Protein AF-A0A920BZN5-F1 (afdb_monomer_lite)

Radius of gyration: 26.49 Å; chains: 1; bounding box: 46×43×83 Å

Structure (mmCIF, N/CA/C/O backbone):
data_AF-A0A920BZN5-F1
#
_entry.id   AF-A0A920BZN5-F1
#
loop_
_atom_site.group_PDB
_atom_site.id
_atom_site.type_symbol
_atom_site.label_atom_id
_atom_site.label_alt_id
_atom_site.label_comp_id
_atom_site.label_asym_id
_atom_site.label_entity_id
_atom_site.label_seq_id
_atom_site.pdbx_PDB_ins_code
_atom_site.Cartn_x
_atom_site.Cartn_y
_atom_site.Cartn_z
_atom_site.occupancy
_atom_site.B_iso_or_equiv
_atom_site.auth_seq_id
_atom_site.auth_comp_id
_atom_site.auth_asym_id
_atom_site.auth_atom_id
_atom_site.pdbx_PDB_model_num
ATOM 1 N N . MET A 1 1 ? 25.013 3.301 -40.921 1.00 52.19 1 MET A N 1
ATOM 2 C CA . MET A 1 1 ? 23.900 4.099 -40.347 1.00 52.19 1 MET A CA 1
ATOM 3 C C . MET A 1 1 ? 23.518 3.647 -38.929 1.00 52.19 1 MET A C 1
ATOM 5 O O . MET A 1 1 ? 22.672 4.278 -38.314 1.00 52.19 1 MET A O 1
ATOM 9 N N . GLU A 1 2 ? 24.196 2.624 -38.396 1.00 54.22 2 GLU A N 1
ATOM 10 C CA . GLU A 1 2 ? 23.927 1.975 -37.104 1.00 54.22 2 GLU A CA 1
ATOM 11 C C . GLU A 1 2 ? 24.391 2.818 -35.901 1.00 54.22 2 GLU A C 1
ATOM 13 O O . GLU A 1 2 ? 23.625 3.043 -34.972 1.00 54.22 2 GLU A O 1
ATOM 18 N N . ALA A 1 3 ? 25.595 3.406 -35.967 1.00 62.12 3 ALA A N 1
ATOM 19 C CA . ALA A 1 3 ? 26.182 4.173 -34.857 1.00 62.12 3 ALA A CA 1
ATOM 20 C C . ALA A 1 3 ? 25.337 5.385 -34.414 1.00 62.12 3 ALA A C 1
ATOM 22 O O . ALA A 1 3 ? 25.339 5.760 -33.247 1.00 62.12 3 ALA A O 1
ATOM 23 N N . LYS A 1 4 ? 24.565 5.976 -35.337 1.00 66.81 4 LYS A N 1
ATOM 24 C CA . LYS A 1 4 ? 23.682 7.122 -35.058 1.00 66.81 4 LYS A CA 1
ATOM 25 C C . LYS A 1 4 ? 22.503 6.716 -34.168 1.00 66.81 4 LYS A C 1
ATOM 27 O O . LYS A 1 4 ? 22.098 7.470 -33.291 1.00 66.81 4 LYS A O 1
ATOM 32 N N . ARG A 1 5 ? 21.972 5.510 -34.402 1.00 71.94 5 ARG A N 1
ATOM 33 C CA . ARG A 1 5 ? 20.877 4.919 -33.625 1.00 71.94 5 ARG A CA 1
ATOM 34 C C . ARG A 1 5 ? 21.374 4.472 -32.257 1.00 71.94 5 ARG A C 1
ATOM 36 O O . ARG A 1 5 ? 20.715 4.746 -31.263 1.00 71.94 5 ARG A O 1
ATOM 43 N N . THR A 1 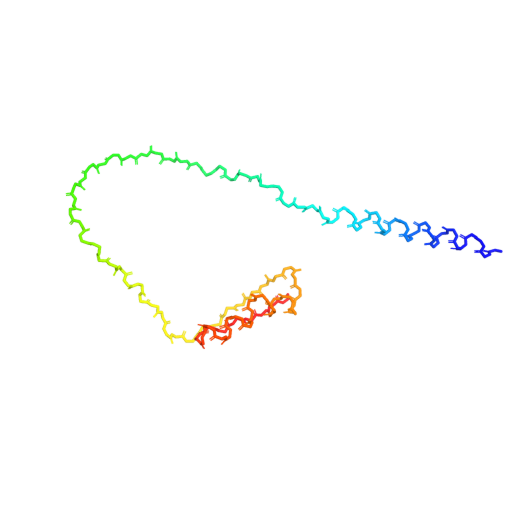6 ? 22.567 3.884 -32.197 1.00 77.06 6 THR A N 1
ATOM 44 C CA . THR A 1 6 ? 23.193 3.484 -30.932 1.00 77.06 6 THR A CA 1
ATOM 45 C C . THR A 1 6 ? 23.523 4.695 -30.052 1.00 77.06 6 THR A C 1
ATOM 47 O O . THR A 1 6 ? 23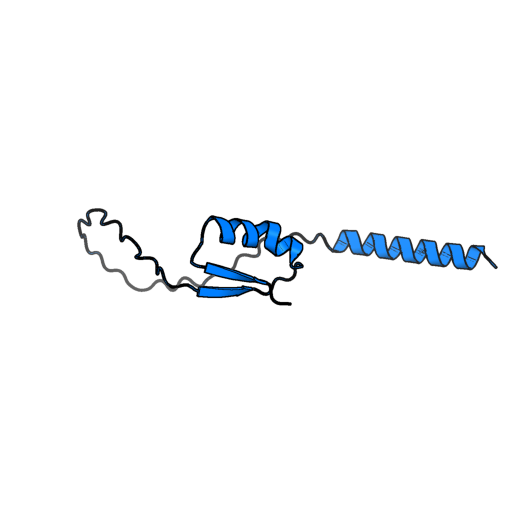.214 4.667 -28.867 1.00 77.06 6 THR A O 1
ATOM 50 N N . CYS A 1 7 ? 24.041 5.797 -30.613 1.00 78.00 7 CYS A N 1
ATOM 51 C CA . CYS A 1 7 ? 24.268 7.030 -29.846 1.00 78.00 7 CYS A CA 1
ATOM 52 C C . CYS A 1 7 ? 22.969 7.661 -29.327 1.00 78.00 7 CYS A C 1
ATOM 54 O O . CYS A 1 7 ? 22.947 8.150 -28.201 1.00 78.00 7 CYS A O 1
ATOM 56 N N . LEU A 1 8 ? 21.883 7.629 -30.110 1.00 79.88 8 LEU A N 1
ATOM 57 C CA . LEU A 1 8 ? 20.581 8.128 -29.656 1.00 79.88 8 LEU A CA 1
ATOM 58 C C . LEU A 1 8 ? 20.000 7.278 -28.520 1.00 79.88 8 LEU A C 1
ATOM 60 O O . LEU A 1 8 ? 19.483 7.835 -27.556 1.00 79.88 8 LEU A O 1
ATOM 64 N N . LEU A 1 9 ? 20.124 5.951 -28.598 1.00 81.56 9 LEU A N 1
ATOM 65 C CA . LEU A 1 9 ? 19.649 5.045 -27.548 1.00 81.56 9 LEU A CA 1
ATOM 66 C C . LEU A 1 9 ? 20.464 5.179 -26.257 1.00 81.56 9 LEU A C 1
ATOM 68 O O . LEU A 1 9 ? 19.885 5.209 -25.176 1.00 81.56 9 LEU A O 1
ATOM 72 N N . ILE A 1 10 ? 21.787 5.332 -26.362 1.00 85.94 10 ILE A N 1
ATOM 73 C CA . ILE A 1 10 ? 22.656 5.580 -25.203 1.00 85.94 10 ILE A CA 1
ATOM 74 C C . ILE A 1 10 ? 22.334 6.940 -24.571 1.00 85.94 10 ILE A C 1
ATOM 76 O O . ILE A 1 10 ? 22.209 7.032 -23.353 1.00 85.94 10 ILE A O 1
ATOM 80 N N . GLY A 1 11 ? 22.134 7.985 -25.381 1.00 85.62 11 GLY A N 1
ATOM 81 C CA . GLY A 1 11 ? 21.738 9.307 -24.889 1.00 85.62 11 GLY A CA 1
ATOM 82 C C . GLY A 1 11 ? 20.384 9.295 -24.173 1.00 85.62 11 GLY A C 1
ATOM 83 O O . GLY A 1 11 ? 20.255 9.870 -23.095 1.00 85.62 11 GLY A O 1
ATOM 84 N N . ALA A 1 12 ? 19.394 8.587 -24.723 1.00 84.06 12 ALA A N 1
ATOM 85 C CA . ALA A 1 12 ? 18.087 8.424 -24.091 1.00 84.06 12 ALA A CA 1
ATOM 86 C C . ALA A 1 12 ? 18.182 7.658 -22.760 1.00 84.06 12 ALA A C 1
ATOM 88 O O . ALA A 1 12 ? 17.574 8.061 -21.772 1.00 84.06 12 ALA A O 1
ATOM 89 N N . PHE A 1 13 ? 18.988 6.595 -22.705 1.00 86.62 13 PHE A N 1
ATOM 90 C CA . PHE A 1 13 ? 19.190 5.807 -21.488 1.00 86.62 13 PHE A CA 1
ATOM 91 C C . PHE A 1 13 ? 19.864 6.618 -20.366 1.00 86.62 13 PHE A C 1
ATOM 93 O O . PHE A 1 13 ? 19.454 6.545 -19.209 1.00 86.62 13 PHE A O 1
ATOM 100 N N . LEU A 1 14 ? 20.844 7.461 -20.708 1.00 84.94 14 LEU A N 1
ATOM 101 C CA . LEU A 1 14 ? 21.500 8.369 -19.758 1.00 84.94 14 LEU A CA 1
ATOM 102 C C . LEU A 1 14 ? 20.552 9.450 -19.210 1.00 84.94 14 LEU A C 1
ATOM 104 O O . LEU A 1 14 ? 20.650 9.828 -18.040 1.00 84.94 14 LEU A O 1
ATOM 108 N N . LEU A 1 15 ? 19.606 9.917 -20.028 1.00 84.88 15 LEU A N 1
ATOM 109 C CA . LEU A 1 15 ? 18.583 10.872 -19.604 1.00 84.88 15 LEU A CA 1
ATOM 110 C C . LEU A 1 15 ? 17.616 10.238 -18.590 1.00 84.88 15 LEU A C 1
ATOM 112 O O . LEU A 1 15 ? 17.328 10.846 -17.561 1.00 84.88 15 LEU A O 1
ATOM 116 N N . PHE A 1 16 ? 17.190 8.991 -18.818 1.00 83.25 16 PHE A N 1
ATOM 117 C CA . PHE A 1 16 ? 16.354 8.250 -17.864 1.00 83.25 16 PHE A CA 1
A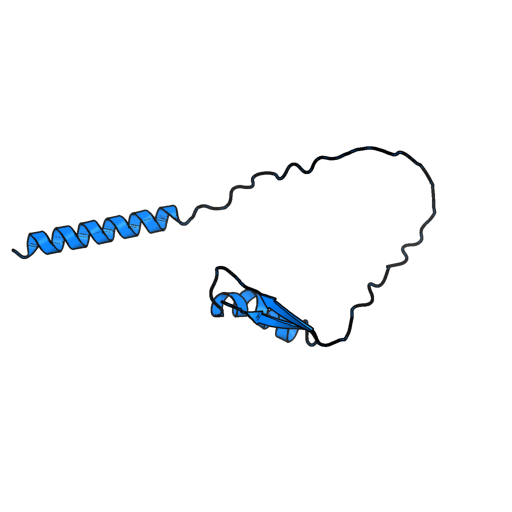TOM 118 C C . PHE A 1 16 ? 17.051 8.015 -16.517 1.00 83.25 16 PHE A C 1
ATOM 120 O O . PHE A 1 16 ? 16.434 8.212 -15.472 1.00 83.25 16 PHE A O 1
ATOM 127 N N . LEU A 1 17 ? 18.343 7.671 -16.521 1.00 82.62 17 LEU A N 1
ATOM 128 C CA . LEU A 1 17 ? 19.129 7.511 -15.289 1.00 82.62 17 LEU A CA 1
ATOM 129 C C . LEU A 1 17 ? 19.238 8.813 -14.480 1.00 82.62 17 LEU A C 1
ATOM 131 O O . LEU A 1 17 ? 19.263 8.774 -13.253 1.00 82.62 17 LEU A O 1
ATOM 135 N N . SER A 1 18 ? 19.253 9.966 -15.152 1.00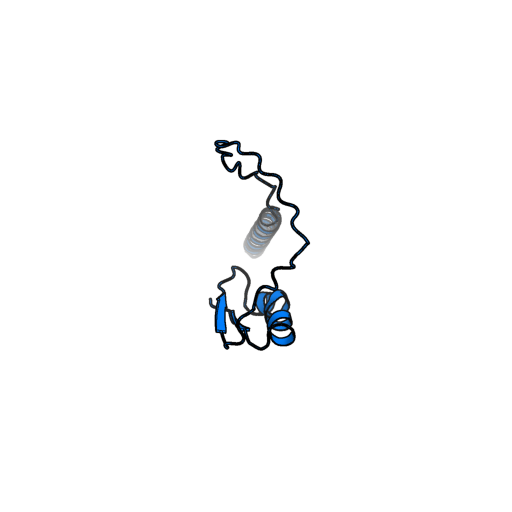 76.12 18 SER A N 1
ATOM 136 C CA . SER A 1 18 ? 19.293 11.276 -14.490 1.00 76.12 18 SER A CA 1
ATOM 137 C C . SER A 1 18 ? 17.963 11.629 -13.808 1.00 76.12 18 SER A C 1
ATOM 139 O O . SER A 1 18 ? 17.963 12.254 -12.750 1.00 76.12 18 SER A O 1
ATOM 141 N N . LEU A 1 19 ? 16.830 11.191 -14.369 1.00 73.19 19 LEU A N 1
ATOM 142 C CA . LEU A 1 19 ? 15.503 11.374 -13.766 1.00 73.19 19 LEU A CA 1
ATOM 143 C C . LEU A 1 19 ? 15.310 10.508 -12.510 1.00 73.19 19 LEU A C 1
ATOM 145 O O . LEU A 1 19 ? 14.682 10.954 -11.555 1.00 73.19 19 LEU A O 1
ATOM 149 N N . LEU A 1 20 ? 15.902 9.309 -12.472 1.00 71.44 20 LEU A N 1
ATOM 150 C CA . LEU A 1 20 ? 15.860 8.418 -11.302 1.00 71.44 20 LEU A CA 1
ATOM 151 C C . LEU A 1 20 ? 16.550 9.020 -10.064 1.00 71.44 20 LEU A C 1
ATOM 153 O O . LEU A 1 20 ? 16.095 8.793 -8.948 1.00 71.44 20 LEU A O 1
ATOM 157 N N . VAL A 1 21 ? 17.604 9.826 -10.243 1.00 66.81 21 VAL A N 1
ATOM 158 C CA . VAL A 1 21 ? 18.299 10.512 -9.134 1.00 66.81 21 VAL A CA 1
ATOM 159 C C . VAL A 1 21 ? 17.485 11.696 -8.591 1.00 66.81 21 VAL A C 1
ATOM 161 O O . VAL A 1 21 ? 17.568 11.999 -7.405 1.00 66.81 21 VAL A O 1
ATOM 164 N N . ALA A 1 22 ? 16.651 12.333 -9.419 1.00 61.28 22 ALA A N 1
ATOM 165 C CA . ALA A 1 22 ? 15.809 13.462 -9.010 1.00 61.28 22 ALA A CA 1
ATOM 166 C C . ALA A 1 22 ? 14.525 13.049 -8.256 1.00 61.28 22 ALA A C 1
ATOM 168 O O . ALA A 1 22 ? 13.908 13.885 -7.598 1.00 61.28 22 ALA A O 1
ATOM 169 N N . CYS A 1 23 ? 14.127 11.773 -8.314 1.00 64.69 23 CYS A N 1
ATOM 170 C CA . CYS A 1 23 ? 12.942 11.265 -7.612 1.00 64.69 23 CYS A CA 1
ATOM 171 C C . CYS A 1 23 ? 13.180 10.884 -6.139 1.00 64.69 23 CYS A C 1
ATOM 173 O O . CYS A 1 23 ? 12.203 10.657 -5.434 1.00 64.69 23 CYS A O 1
ATOM 175 N N . ASN A 1 24 ? 14.422 10.882 -5.641 1.00 55.91 24 ASN A N 1
ATOM 176 C CA . ASN A 1 24 ? 14.707 10.797 -4.199 1.00 55.91 24 ASN A CA 1
ATOM 177 C C . ASN A 1 24 ? 14.789 12.201 -3.584 1.00 55.91 24 ASN A C 1
ATOM 179 O O . ASN A 1 24 ? 15.807 12.604 -3.025 1.00 55.91 24 ASN A O 1
ATOM 183 N N . SER A 1 25 ? 13.705 12.964 -3.722 1.00 58.09 25 SER A N 1
ATOM 184 C CA . SER A 1 25 ? 13.482 14.112 -2.847 1.00 58.09 25 SER A CA 1
ATOM 185 C C . SER A 1 25 ? 12.842 13.582 -1.571 1.00 58.09 25 SER A C 1
ATOM 187 O O . SER A 1 25 ? 11.623 13.436 -1.495 1.00 58.09 25 SER A O 1
ATOM 189 N N . ASP A 1 26 ? 13.686 13.251 -0.595 1.00 50.66 26 ASP A N 1
ATOM 190 C CA . ASP A 1 26 ? 13.281 13.207 0.804 1.00 50.66 26 ASP A CA 1
ATOM 191 C C . ASP A 1 26 ? 12.524 14.502 1.126 1.00 50.66 26 ASP A C 1
ATOM 193 O O . ASP A 1 26 ? 12.987 15.613 0.848 1.00 50.66 26 ASP A O 1
ATOM 197 N N . VAL A 1 27 ? 11.323 14.342 1.675 1.00 51.97 27 VAL A N 1
ATOM 198 C CA . VAL A 1 27 ? 10.543 15.426 2.263 1.00 51.97 27 VAL A CA 1
ATOM 199 C C . VAL A 1 27 ? 11.342 15.951 3.451 1.00 51.97 27 VAL A C 1
ATOM 201 O O . VAL A 1 27 ? 11.321 15.382 4.537 1.00 51.97 27 VAL A O 1
ATOM 204 N N . THR A 1 28 ? 12.082 17.033 3.232 1.00 43.78 28 THR A N 1
ATOM 205 C CA . THR A 1 28 ? 12.650 17.831 4.314 1.00 43.78 28 THR A CA 1
ATOM 206 C C . THR A 1 28 ? 11.501 18.515 5.046 1.00 43.78 28 THR A C 1
ATOM 208 O O . THR A 1 28 ? 10.755 19.299 4.451 1.00 43.78 28 THR A O 1
ATOM 211 N N . ASP A 1 29 ? 11.373 18.205 6.336 1.00 50.12 29 ASP A N 1
ATOM 212 C CA . ASP A 1 29 ? 10.485 18.842 7.304 1.00 50.12 29 ASP A CA 1
ATOM 213 C C . ASP A 1 29 ? 10.339 20.351 7.060 1.00 50.12 29 ASP A C 1
ATOM 215 O O . ASP A 1 29 ? 11.242 21.141 7.336 1.00 50.12 29 ASP A O 1
ATOM 219 N N . THR A 1 30 ? 9.171 20.772 6.574 1.00 39.09 30 THR A N 1
ATOM 220 C CA . THR A 1 30 ? 8.745 22.174 6.629 1.00 39.09 30 THR A CA 1
ATOM 221 C C . THR A 1 30 ? 7.569 22.275 7.587 1.00 39.09 30 THR A C 1
ATOM 223 O O . THR A 1 30 ? 6.401 22.180 7.221 1.00 39.09 30 THR A O 1
ATOM 226 N N . GLN A 1 31 ? 7.947 22.391 8.858 1.00 40.12 31 GLN A N 1
ATOM 227 C CA . GLN A 1 31 ? 7.297 23.118 9.945 1.00 40.12 31 GLN A CA 1
ATOM 228 C C . GLN A 1 31 ? 5.947 23.771 9.582 1.00 40.12 31 GLN A C 1
ATOM 230 O O . GLN A 1 31 ? 5.884 24.904 9.109 1.00 40.12 31 GLN A O 1
ATOM 235 N N . SER A 1 32 ? 4.848 23.076 9.887 1.00 36.16 32 SER A N 1
ATOM 236 C CA . SER A 1 32 ? 3.535 23.711 10.015 1.00 36.16 32 SER A CA 1
ATOM 237 C C . SER A 1 32 ? 3.512 24.518 11.312 1.00 36.16 32 SER A C 1
ATOM 239 O O . SER A 1 32 ? 3.334 23.972 12.400 1.00 36.16 32 SER A O 1
ATOM 241 N N . GLN A 1 33 ? 3.729 25.829 11.209 1.00 37.28 33 GLN A N 1
ATOM 242 C CA . GLN A 1 33 ? 3.357 26.769 12.263 1.00 37.28 33 GLN A CA 1
ATOM 243 C C . GLN A 1 33 ? 1.826 26.797 12.354 1.00 37.28 33 GLN A C 1
ATOM 245 O O . GLN A 1 33 ? 1.155 27.477 11.584 1.00 37.28 33 GLN A O 1
ATOM 250 N N . SER A 1 34 ? 1.274 26.026 13.290 1.00 36.75 34 SER A N 1
ATOM 251 C CA . SER A 1 34 ? -0.089 26.232 13.773 1.00 36.75 34 SER A CA 1
ATOM 252 C C . SER A 1 34 ? -0.086 27.445 14.698 1.00 36.75 34 SER A C 1
ATOM 254 O O . SER A 1 34 ? 0.644 27.476 15.689 1.00 36.75 34 SER A O 1
ATOM 256 N N . GLU A 1 35 ? -0.901 28.441 14.370 1.00 34.25 35 GLU A N 1
ATOM 257 C CA . GLU A 1 35 ? -1.147 29.623 15.188 1.00 34.25 35 GLU A CA 1
ATOM 258 C C . GLU A 1 35 ? -1.675 29.213 16.572 1.00 34.25 35 GLU A C 1
ATOM 260 O O . GLU A 1 35 ? -2.774 28.677 16.718 1.00 34.25 35 GLU A O 1
ATOM 265 N N . GLN A 1 36 ? -0.875 29.460 17.609 1.00 31.25 36 GLN A N 1
ATOM 266 C CA . GLN A 1 36 ? -1.288 29.329 19.000 1.00 31.25 36 GLN A CA 1
ATOM 267 C C . GLN A 1 36 ? -2.037 30.602 19.408 1.00 31.25 36 GLN A C 1
ATOM 269 O O . GLN A 1 36 ? -1.433 31.604 19.793 1.00 31.25 36 GLN A O 1
ATOM 274 N N . ASN A 1 37 ? -3.367 30.566 19.329 1.00 32.28 37 ASN A N 1
ATOM 275 C CA . ASN A 1 37 ? -4.225 31.577 19.940 1.00 32.28 37 ASN A CA 1
ATOM 276 C C . ASN A 1 37 ? -4.324 31.293 21.450 1.00 32.28 37 ASN A C 1
ATOM 278 O O . ASN A 1 37 ? -5.169 30.522 21.901 1.00 32.28 37 ASN A O 1
ATOM 282 N N . ASN A 1 38 ? -3.407 31.872 22.228 1.00 40.94 38 ASN A N 1
ATOM 283 C CA . ASN A 1 38 ? -3.492 31.885 23.686 1.00 40.94 38 ASN A CA 1
ATOM 284 C C . ASN A 1 38 ? -4.580 32.872 24.118 1.00 40.94 38 ASN A C 1
ATOM 286 O O . ASN A 1 38 ? -4.362 34.084 24.107 1.00 40.94 38 ASN A O 1
ATOM 290 N N . ASN A 1 39 ? -5.716 32.356 24.579 1.00 39.81 39 ASN A N 1
ATOM 291 C CA . ASN A 1 39 ? -6.607 33.113 25.444 1.00 39.81 39 ASN A CA 1
ATOM 292 C C . ASN A 1 39 ? -7.251 32.191 26.487 1.00 39.81 39 ASN A C 1
ATOM 294 O O . ASN A 1 39 ? -7.861 31.188 26.126 1.00 39.81 39 ASN A O 1
ATOM 298 N N . GLY A 1 40 ? -7.154 32.573 27.763 1.00 32.34 40 GLY A N 1
ATOM 299 C CA . GLY A 1 40 ? -8.037 32.068 28.817 1.00 32.34 40 GLY A CA 1
ATOM 300 C C . GLY A 1 40 ? -7.384 31.218 29.904 1.00 32.34 40 GLY A C 1
ATOM 301 O O . GLY A 1 40 ? -7.519 30.003 29.931 1.00 32.34 40 GLY A O 1
ATOM 302 N N . GLN A 1 41 ? -6.751 31.897 30.854 1.00 43.44 41 GLN A N 1
ATOM 303 C CA . GLN A 1 41 ? -6.491 31.431 32.215 1.00 43.44 41 GLN A CA 1
ATOM 304 C C . GLN A 1 41 ? -7.789 30.999 32.925 1.00 43.44 41 GLN A C 1
ATOM 306 O O . GLN A 1 41 ? -8.746 31.768 32.963 1.00 43.44 41 GLN A O 1
ATOM 311 N N . SER A 1 42 ? -7.793 29.828 33.565 1.00 35.62 42 SER A N 1
ATOM 312 C CA . SER A 1 42 ? -8.493 29.626 34.842 1.00 35.62 42 SER A CA 1
ATOM 313 C C . SER A 1 42 ? -7.912 28.410 35.549 1.00 35.62 42 SER A C 1
ATOM 315 O O . SER A 1 42 ? -8.079 27.274 35.114 1.00 35.62 42 SER A O 1
ATOM 317 N N . GLU A 1 43 ? -7.237 28.674 36.661 1.00 42.69 43 GLU A N 1
ATOM 318 C CA . GLU A 1 43 ? -6.941 27.683 37.686 1.00 42.69 43 GLU A CA 1
ATOM 319 C C . GLU A 1 43 ? -8.248 27.006 38.115 1.00 42.69 43 GLU A C 1
ATOM 321 O O . GLU A 1 43 ? -9.237 27.685 38.390 1.00 42.69 43 GLU A O 1
ATOM 326 N N . ASN A 1 44 ? -8.254 25.676 38.179 1.00 33.69 44 ASN A N 1
ATOM 327 C CA . ASN A 1 44 ? -9.040 24.949 39.165 1.00 33.69 44 ASN A CA 1
ATOM 328 C C . ASN A 1 44 ? -8.362 23.612 39.446 1.00 33.69 44 ASN A C 1
ATOM 330 O O . ASN A 1 44 ? -8.243 22.739 38.590 1.00 33.69 44 ASN A O 1
ATOM 334 N N . ASN A 1 45 ? -7.890 23.519 40.681 1.00 48.62 45 ASN A N 1
ATOM 335 C CA . ASN A 1 45 ? -7.335 22.343 41.313 1.00 48.62 45 ASN A CA 1
ATOM 336 C C . ASN A 1 45 ? -8.465 21.309 41.445 1.00 48.62 45 ASN A C 1
ATOM 338 O O . ASN A 1 45 ? -9.410 21.529 42.203 1.00 48.62 45 ASN A O 1
ATOM 342 N N . VAL A 1 46 ? -8.401 20.221 40.682 1.00 39.47 46 VAL A N 1
ATOM 343 C CA . VAL A 1 46 ? -9.273 19.058 40.865 1.00 39.47 46 VAL A CA 1
ATOM 344 C C . VAL A 1 46 ? -8.372 17.838 40.903 1.00 39.47 46 VAL A C 1
ATOM 346 O O . VAL A 1 46 ? -7.871 17.398 39.868 1.00 39.47 46 VAL A O 1
ATOM 349 N N . ASP A 1 47 ? -8.172 17.323 42.119 1.00 49.84 47 ASP A N 1
ATOM 350 C CA . ASP A 1 47 ? -7.757 15.945 42.377 1.00 49.84 47 ASP A CA 1
ATOM 351 C C . ASP A 1 47 ? -8.533 15.030 41.428 1.00 49.84 47 ASP A C 1
ATOM 353 O O . ASP A 1 47 ? -9.740 14.825 41.577 1.00 49.84 47 ASP A O 1
ATOM 357 N N . THR A 1 48 ? -7.855 14.541 40.397 1.00 41.22 48 THR A N 1
ATOM 358 C CA . THR A 1 48 ? -8.441 13.615 39.438 1.00 41.22 48 THR A CA 1
ATOM 359 C C . THR A 1 48 ? -7.613 12.355 39.533 1.00 41.22 48 THR A C 1
ATOM 361 O O . THR A 1 48 ? -6.556 12.245 38.920 1.00 41.22 48 THR A O 1
ATOM 364 N N . GLU A 1 49 ? -8.092 11.422 40.359 1.00 49.22 49 GLU A N 1
ATOM 365 C CA . GLU A 1 49 ? -7.793 10.004 40.189 1.00 49.22 49 GLU A CA 1
ATOM 366 C C . GLU A 1 49 ? -7.801 9.697 38.689 1.00 49.22 49 GLU A C 1
ATOM 368 O O . GLU A 1 49 ? -8.777 10.040 38.012 1.00 49.22 49 GLU A O 1
ATOM 373 N N . ASP A 1 50 ? -6.726 9.082 38.189 1.00 47.28 50 ASP A N 1
ATOM 374 C CA . ASP A 1 50 ? -6.601 8.536 36.837 1.00 47.28 50 ASP A CA 1
ATOM 375 C C . ASP A 1 50 ? -7.751 7.551 36.570 1.00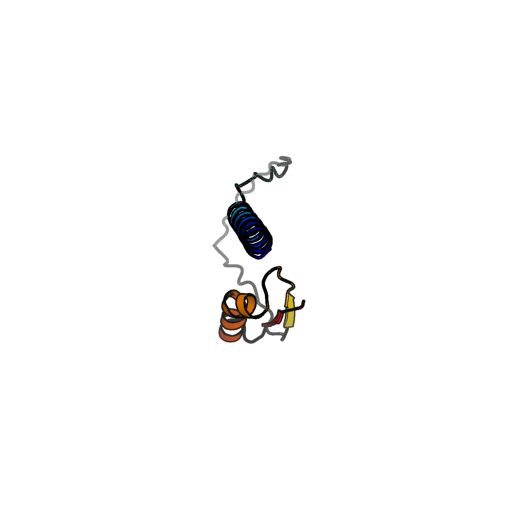 47.28 50 ASP A C 1
ATOM 377 O O . ASP A 1 50 ? -7.624 6.328 36.644 1.00 47.28 50 ASP A O 1
ATOM 381 N N . LYS A 1 51 ? -8.933 8.078 36.262 1.00 55.41 51 LYS A N 1
ATOM 382 C CA . LYS A 1 51 ? -9.976 7.331 35.589 1.00 55.41 51 LYS A CA 1
ATOM 383 C C . LYS A 1 51 ? -9.496 7.219 34.162 1.00 55.41 51 LYS A C 1
ATOM 385 O O . LYS A 1 51 ? -9.771 8.100 33.350 1.00 55.41 51 LYS A O 1
ATOM 390 N N . GLU A 1 52 ? -8.770 6.140 33.873 1.00 61.12 52 GLU A N 1
ATOM 391 C CA . GLU A 1 52 ? -8.587 5.655 32.511 1.00 61.12 52 GLU A CA 1
ATOM 392 C C . GLU A 1 52 ? -9.955 5.695 31.828 1.00 61.12 52 GLU A C 1
ATOM 394 O O . GLU A 1 52 ? -10.836 4.866 32.082 1.00 61.12 52 GLU A O 1
ATOM 399 N N . VAL A 1 53 ? -10.165 6.704 30.986 1.00 61.22 53 VAL A N 1
ATOM 400 C CA . VAL A 1 53 ? -11.325 6.775 30.113 1.00 61.22 53 VAL A CA 1
ATOM 401 C C . VAL A 1 53 ? -11.122 5.645 29.118 1.00 61.22 53 VAL A C 1
ATOM 403 O O . VAL A 1 53 ? -10.472 5.819 28.087 1.00 61.22 53 VAL A O 1
ATOM 406 N N . LYS A 1 54 ? -11.616 4.450 29.459 1.00 63.03 54 LYS A N 1
ATOM 407 C CA . LYS A 1 54 ? -11.667 3.319 28.538 1.00 63.03 54 LYS A CA 1
ATOM 408 C C . LYS A 1 54 ? -12.491 3.777 27.348 1.00 63.03 54 LYS A C 1
ATOM 410 O O . LYS A 1 54 ? -13.716 3.848 27.426 1.00 63.03 54 LYS A O 1
ATOM 415 N N . LYS A 1 55 ? -11.810 4.146 26.263 1.00 72.50 55 LYS A N 1
ATOM 416 C CA . LYS A 1 55 ? -12.457 4.414 24.984 1.00 72.50 55 LYS A CA 1
ATOM 417 C C . LYS A 1 55 ? -13.191 3.133 24.610 1.00 72.50 55 LYS A C 1
ATOM 419 O O . LYS A 1 55 ? -12.570 2.098 24.387 1.00 72.50 55 LYS A O 1
ATOM 424 N N . GLN A 1 56 ? -14.515 3.189 24.641 1.00 72.88 56 GLN A N 1
ATOM 425 C CA . GLN A 1 56 ? -15.344 2.094 24.176 1.00 72.88 56 GLN A CA 1
ATOM 426 C C . GLN A 1 56 ? -15.221 2.066 22.655 1.00 72.88 56 GLN A C 1
ATOM 428 O O . GLN A 1 56 ? -15.715 2.959 21.970 1.00 72.88 56 GLN A O 1
ATOM 433 N N . PHE A 1 57 ? -14.491 1.082 22.140 1.00 72.75 57 PHE A N 1
ATOM 434 C CA . PHE A 1 57 ? -14.382 0.869 20.705 1.00 72.75 57 PHE A CA 1
ATOM 435 C C . PHE A 1 57 ? -15.662 0.208 20.189 1.00 72.75 57 PHE A C 1
ATOM 437 O O . PHE A 1 57 ? -16.248 -0.637 20.870 1.00 72.75 57 PHE A O 1
ATOM 444 N N . SER A 1 58 ? -16.109 0.629 19.004 1.00 74.50 58 SER A N 1
ATOM 445 C CA . SER A 1 58 ? -17.231 -0.014 18.321 1.00 74.50 58 SER A CA 1
ATOM 446 C C . SER A 1 58 ? -16.833 -1.428 17.899 1.00 74.50 58 SER A C 1
ATOM 448 O O . SER A 1 58 ? -15.698 -1.652 17.482 1.00 74.50 58 SER A O 1
ATOM 450 N N . THR A 1 59 ? -17.768 -2.366 18.008 1.00 81.75 59 THR A N 1
ATOM 451 C CA . THR A 1 59 ? -17.623 -3.747 17.520 1.00 81.75 59 THR A CA 1
ATOM 452 C C . THR A 1 59 ? -18.377 -3.970 16.210 1.00 81.75 59 THR A C 1
ATOM 454 O O . THR A 1 59 ? -18.582 -5.109 15.809 1.00 81.75 59 THR A O 1
ATOM 457 N N . GLU A 1 60 ? -18.883 -2.901 15.595 1.00 90.25 60 GLU A N 1
ATOM 458 C CA . GLU A 1 60 ? -19.595 -2.977 14.324 1.00 90.25 60 GLU A CA 1
ATOM 459 C C . GLU A 1 60 ? -18.613 -3.131 13.167 1.00 90.25 60 GLU A C 1
ATOM 461 O O . GLU A 1 60 ? -17.607 -2.420 13.091 1.00 90.25 60 GLU A O 1
ATOM 466 N N . ASP A 1 61 ? -18.947 -4.031 12.245 1.00 92.25 61 ASP A N 1
ATOM 467 C CA . ASP A 1 61 ? -18.138 -4.254 11.058 1.00 92.25 61 ASP A CA 1
ATOM 468 C C . ASP A 1 61 ? -18.159 -3.003 10.170 1.00 92.25 61 ASP A C 1
ATOM 470 O O . ASP A 1 61 ? -19.217 -2.498 9.785 1.00 92.25 61 ASP A O 1
ATOM 474 N N . THR A 1 62 ? -16.975 -2.481 9.857 1.00 93.00 62 THR A N 1
ATOM 475 C CA . THR A 1 62 ? -16.802 -1.246 9.085 1.00 93.00 62 THR A CA 1
ATOM 476 C C . THR A 1 62 ? -15.823 -1.462 7.939 1.00 93.00 62 THR A C 1
ATOM 478 O O . THR A 1 62 ? -14.769 -2.067 8.120 1.00 93.00 62 THR A O 1
ATOM 481 N N . THR A 1 63 ? -16.132 -0.906 6.765 1.00 94.81 63 THR A N 1
ATOM 482 C CA . THR A 1 63 ? -15.220 -0.901 5.612 1.00 94.81 63 THR A CA 1
ATOM 483 C C . THR A 1 63 ? -14.624 0.485 5.400 1.00 94.81 63 THR A C 1
ATOM 485 O O . THR A 1 63 ? -15.351 1.473 5.280 1.00 94.81 63 THR A O 1
ATOM 488 N N . ILE A 1 64 ? -13.298 0.561 5.310 1.00 93.56 64 ILE A N 1
ATOM 489 C CA . ILE A 1 64 ? -12.547 1.786 5.033 1.00 93.56 64 ILE A CA 1
ATOM 490 C C . ILE A 1 64 ? -11.896 1.650 3.662 1.00 93.56 64 ILE A C 1
ATOM 492 O O . ILE A 1 64 ? -11.101 0.743 3.436 1.00 93.56 64 ILE A O 1
ATOM 496 N N . LYS A 1 65 ? -12.210 2.576 2.756 1.00 94.88 65 LYS A N 1
ATOM 497 C CA . LYS A 1 65 ? -11.591 2.645 1.430 1.00 94.88 65 LYS A CA 1
ATOM 498 C C . LYS A 1 65 ? -10.427 3.616 1.456 1.00 94.88 65 LYS A C 1
ATOM 500 O O . LYS A 1 65 ? -10.595 4.756 1.891 1.00 94.88 65 LYS A O 1
ATOM 505 N N . VAL A 1 66 ? -9.268 3.175 0.990 1.00 93.56 66 VAL A N 1
ATOM 506 C CA . VAL A 1 66 ? -8.034 3.957 1.043 1.00 93.56 66 VAL A CA 1
ATOM 507 C C . VAL A 1 66 ? -7.425 4.027 -0.347 1.00 93.56 66 VAL A C 1
ATOM 509 O O . VAL A 1 66 ? -7.059 3.007 -0.919 1.00 93.56 66 VAL A O 1
ATOM 512 N N . ALA A 1 67 ? -7.300 5.248 -0.863 1.00 94.00 67 ALA A N 1
ATOM 513 C CA . ALA A 1 67 ? -6.519 5.527 -2.058 1.00 94.00 67 ALA A CA 1
ATOM 514 C C . ALA A 1 67 ? -5.099 5.891 -1.641 1.00 94.00 67 ALA A C 1
ATOM 516 O O . ALA A 1 67 ? -4.905 6.804 -0.828 1.00 94.00 67 ALA A O 1
ATOM 517 N N . THR A 1 68 ? -4.104 5.195 -2.185 1.00 91.12 68 THR A N 1
ATOM 518 C CA . THR A 1 68 ? -2.700 5.519 -1.929 1.00 91.12 68 THR A CA 1
ATOM 519 C C . THR A 1 68 ? -1.948 5.738 -3.239 1.00 91.12 68 THR A C 1
ATOM 521 O O . THR A 1 68 ? -2.300 5.150 -4.255 1.00 91.12 68 THR A O 1
ATOM 524 N N . PRO A 1 69 ? -0.898 6.581 -3.257 1.00 92.31 69 PRO A N 1
ATOM 525 C CA . PRO A 1 69 ? -0.071 6.768 -4.453 1.00 92.31 69 PRO A CA 1
ATOM 526 C C . PRO A 1 69 ? 0.814 5.547 -4.759 1.00 92.31 69 PRO A C 1
ATOM 528 O O . PRO A 1 69 ? 1.577 5.558 -5.725 1.00 92.31 69 PRO A O 1
ATOM 531 N N . TRP A 1 70 ? 0.766 4.519 -3.910 1.00 88.12 70 TRP A N 1
ATOM 532 C CA . TRP A 1 70 ? 1.470 3.255 -4.070 1.00 88.12 70 TRP A CA 1
ATOM 533 C C . TRP A 1 70 ? 0.450 2.185 -4.475 1.00 88.12 70 TRP A C 1
ATOM 535 O O . TRP A 1 70 ? -0.699 2.250 -4.067 1.00 88.12 70 TRP A O 1
ATOM 545 N N . GLY A 1 71 ? 0.854 1.205 -5.284 1.00 90.38 71 GLY A N 1
ATOM 546 C CA . GLY A 1 71 ? -0.070 0.158 -5.732 1.00 90.38 71 GLY A CA 1
ATOM 547 C C . GLY A 1 71 ? -0.555 -0.756 -4.601 1.00 90.38 71 GLY A C 1
ATOM 548 O O . GLY A 1 71 ? 0.051 -0.818 -3.527 1.00 90.38 71 GLY A O 1
ATOM 549 N N . GLU A 1 72 ? -1.602 -1.528 -4.894 1.00 92.56 72 GLU A N 1
ATOM 550 C CA . GLU A 1 72 ? -2.257 -2.461 -3.967 1.00 92.56 72 GLU A CA 1
ATOM 551 C C . GLU A 1 72 ? -1.276 -3.403 -3.240 1.00 92.56 72 GLU A C 1
ATOM 553 O O . GLU A 1 72 ? -1.398 -3.615 -2.038 1.00 92.56 72 GLU A O 1
ATOM 558 N N . GLU A 1 73 ? -0.247 -3.914 -3.925 1.00 93.31 73 GLU A N 1
ATOM 559 C CA . GLU A 1 73 ? 0.767 -4.793 -3.317 1.00 93.31 73 GLU A CA 1
ATOM 560 C C . GLU A 1 73 ? 1.516 -4.106 -2.161 1.00 93.31 73 GLU A C 1
ATOM 562 O O . GLU A 1 73 ? 1.677 -4.671 -1.077 1.00 93.31 73 GLU A O 1
ATOM 567 N N . ALA A 1 74 ? 1.933 -2.853 -2.365 1.00 92.38 74 ALA A N 1
ATOM 568 C CA . ALA A 1 74 ? 2.630 -2.075 -1.346 1.00 92.38 74 ALA A CA 1
ATOM 569 C C . ALA A 1 74 ? 1.691 -1.643 -0.210 1.00 92.38 74 ALA A C 1
ATOM 571 O O . ALA A 1 74 ? 2.140 -1.473 0.926 1.00 92.38 74 ALA A O 1
ATOM 572 N N . PHE A 1 75 ? 0.406 -1.455 -0.511 1.00 94.69 75 PHE A N 1
ATOM 573 C CA . PHE A 1 75 ? -0.626 -1.195 0.484 1.00 94.69 75 PHE A CA 1
ATOM 574 C C . PHE A 1 75 ? -0.866 -2.427 1.373 1.00 94.69 75 PHE A C 1
ATOM 576 O O . PHE A 1 75 ? -0.814 -2.313 2.602 1.00 94.69 75 PHE A O 1
ATOM 583 N N . ASN A 1 76 ? -1.045 -3.609 0.780 1.00 92.69 76 ASN A N 1
ATOM 584 C CA . ASN A 1 76 ? -1.320 -4.843 1.516 1.00 92.69 76 ASN A CA 1
ATOM 585 C C . ASN A 1 76 ? -0.155 -5.223 2.434 1.00 92.69 76 ASN A C 1
ATOM 587 O O . ASN A 1 76 ? -0.368 -5.405 3.631 1.00 92.69 76 ASN A O 1
ATOM 591 N N . GLY A 1 77 ? 1.083 -5.178 1.930 1.00 93.31 77 GLY A N 1
ATOM 592 C CA . GLY A 1 77 ? 2.265 -5.509 2.734 1.00 93.31 77 GLY A CA 1
ATOM 593 C C . GLY A 1 77 ? 2.578 -4.526 3.873 1.00 93.31 77 GLY A C 1
ATOM 594 O O . GLY A 1 77 ? 3.414 -4.823 4.724 1.00 93.31 77 GLY A O 1
ATOM 595 N N . ARG A 1 78 ? 1.952 -3.340 3.903 1.00 89.88 78 ARG A N 1
ATOM 596 C CA . ARG A 1 78 ? 2.155 -2.336 4.967 1.00 89.88 78 ARG A CA 1
ATOM 597 C C . ARG A 1 78 ? 0.982 -2.222 5.927 1.00 89.88 78 ARG A C 1
ATOM 599 O O . ARG A 1 78 ? 1.196 -1.956 7.106 1.00 89.88 78 ARG A O 1
ATOM 606 N N . ILE A 1 79 ? -0.237 -2.326 5.410 1.00 91.00 79 ILE A N 1
ATOM 607 C CA . ILE A 1 79 ? -1.464 -1.977 6.132 1.00 91.00 79 ILE A CA 1
ATOM 608 C C . ILE A 1 79 ? -2.465 -3.122 6.062 1.00 91.00 79 ILE A C 1
ATOM 610 O O . ILE A 1 79 ? -2.985 -3.507 7.105 1.00 91.00 79 ILE A O 1
ATOM 614 N N . GLY A 1 80 ? -2.734 -3.648 4.863 1.00 88.56 80 GLY A N 1
ATOM 615 C CA . GLY A 1 80 ? -3.780 -4.653 4.648 1.00 88.56 80 GLY A CA 1
ATOM 616 C C . GLY A 1 80 ? -3.594 -5.891 5.523 1.00 88.56 80 GLY A C 1
ATOM 617 O O . GLY A 1 80 ? -4.501 -6.244 6.278 1.00 88.56 80 GLY A O 1
ATOM 618 N N . ASP A 1 81 ? -2.396 -6.477 5.507 1.00 89.81 81 ASP A N 1
ATOM 619 C CA . ASP A 1 81 ? -2.095 -7.697 6.262 1.00 89.81 81 ASP A CA 1
ATOM 620 C C . ASP A 1 81 ? -2.237 -7.454 7.772 1.00 89.81 81 ASP A C 1
ATOM 622 O O . ASP A 1 81 ? -3.001 -8.141 8.452 1.00 89.81 81 ASP A O 1
ATOM 626 N N . PHE A 1 82 ? -1.604 -6.393 8.285 1.00 91.38 82 PHE A N 1
ATOM 627 C CA . PHE A 1 82 ? -1.695 -6.020 9.699 1.00 91.38 82 PHE A CA 1
ATOM 628 C C . PHE A 1 82 ? -3.142 -5.766 10.139 1.00 91.38 82 PHE A C 1
ATOM 630 O O . PHE A 1 82 ? -3.554 -6.217 11.211 1.00 91.38 82 PHE A O 1
ATOM 637 N N . ALA A 1 83 ? -3.918 -5.045 9.329 1.00 90.88 83 ALA A N 1
ATOM 638 C CA . ALA A 1 83 ? -5.304 -4.732 9.636 1.00 90.88 83 ALA A CA 1
ATOM 639 C C . ALA A 1 83 ? -6.171 -5.995 9.657 1.00 90.88 83 ALA A C 1
ATOM 641 O O . ALA A 1 83 ? -6.955 -6.162 10.586 1.00 90.88 83 ALA A O 1
ATOM 642 N N . SER A 1 84 ? -5.983 -6.910 8.704 1.00 88.19 84 SER A N 1
ATOM 643 C CA . SER A 1 84 ? -6.738 -8.166 8.655 1.00 88.19 84 SER A CA 1
ATOM 644 C C . SER A 1 84 ? -6.501 -9.058 9.881 1.00 88.19 84 SER A C 1
ATOM 646 O O . SER A 1 84 ? -7.427 -9.711 10.358 1.00 88.19 84 SER A O 1
ATOM 648 N N . GLU A 1 85 ? -5.287 -9.041 10.439 1.00 90.81 85 GLU A N 1
ATOM 649 C CA . GLU A 1 85 ? -4.925 -9.832 11.618 1.00 90.81 85 GLU A CA 1
ATOM 650 C C . GLU A 1 85 ? -5.350 -9.177 12.941 1.00 90.81 85 GLU A C 1
ATOM 652 O O . GLU A 1 85 ? -5.756 -9.868 13.876 1.00 90.81 85 GLU A O 1
ATOM 657 N N . ASN A 1 86 ? -5.245 -7.847 13.044 1.00 92.06 86 ASN A N 1
ATOM 658 C CA . ASN A 1 86 ? -5.374 -7.130 14.320 1.00 92.06 86 ASN A CA 1
ATOM 659 C C . ASN A 1 86 ? -6.705 -6.386 14.478 1.00 92.06 86 ASN A C 1
ATOM 661 O O . ASN A 1 86 ? -7.087 -6.044 15.599 1.00 92.06 86 ASN A O 1
ATOM 665 N N . LEU A 1 87 ? -7.411 -6.122 13.379 1.00 90.38 87 LEU A N 1
ATOM 666 C CA . LEU A 1 87 ? -8.646 -5.344 13.341 1.00 90.38 87 LEU A CA 1
ATOM 667 C C . LEU A 1 87 ? -9.758 -6.158 12.656 1.00 90.38 87 LEU A C 1
ATOM 669 O O . LEU A 1 87 ? -10.236 -5.773 11.594 1.00 90.38 87 LEU A O 1
ATOM 673 N N . PRO A 1 88 ? -10.225 -7.266 13.260 1.00 86.06 88 PRO A N 1
ATOM 674 C CA . PRO A 1 88 ? -11.147 -8.204 12.607 1.00 86.06 88 PRO A CA 1
ATOM 675 C C . PRO A 1 88 ? -12.517 -7.603 12.24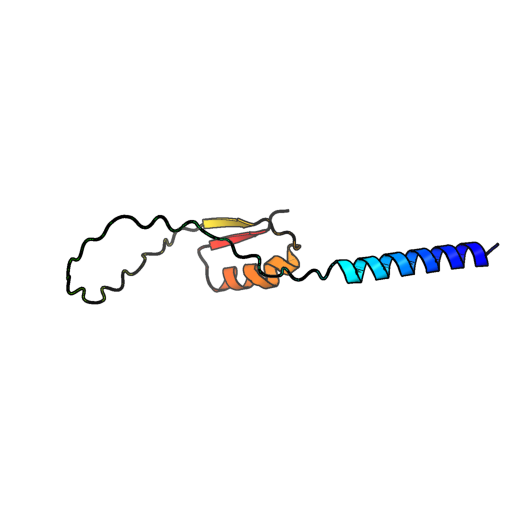8 1.00 86.06 88 PRO A C 1
ATOM 677 O O . PRO A 1 88 ? -13.211 -8.141 11.394 1.00 86.06 88 PRO A O 1
ATOM 680 N N . HIS A 1 89 ? -12.897 -6.489 12.880 1.00 91.44 89 HIS A N 1
ATOM 681 C CA . HIS A 1 89 ? -14.133 -5.746 12.598 1.00 91.44 89 HIS A CA 1
ATOM 682 C C . HIS A 1 89 ? -13.935 -4.605 11.589 1.00 91.44 89 HIS A C 1
ATOM 684 O O . HIS A 1 89 ? -14.866 -3.862 11.292 1.00 91.44 89 HIS A O 1
ATOM 690 N N . ILE A 1 90 ? -12.719 -4.412 11.074 1.00 90.94 90 ILE A N 1
ATOM 691 C CA . ILE A 1 90 ? -12.408 -3.356 10.115 1.00 90.94 90 ILE A CA 1
ATOM 692 C C . ILE A 1 90 ? -11.846 -3.998 8.854 1.00 90.94 90 ILE A C 1
ATOM 694 O O . ILE A 1 90 ? -10.741 -4.528 8.838 1.00 90.94 90 ILE A O 1
ATOM 698 N N . THR A 1 91 ? -12.598 -3.896 7.765 1.00 92.44 91 THR A N 1
ATOM 699 C CA . THR A 1 91 ? -12.101 -4.245 6.433 1.00 92.44 91 THR A CA 1
ATOM 700 C C . THR A 1 91 ? -11.463 -3.008 5.819 1.00 92.44 91 THR A C 1
ATOM 702 O O . THR A 1 91 ? -12.124 -1.976 5.700 1.00 92.44 91 THR A O 1
ATOM 705 N N . ILE A 1 92 ? -10.195 -3.085 5.420 1.00 93.12 92 ILE A N 1
ATOM 706 C CA . ILE A 1 92 ? -9.546 -1.998 4.681 1.00 93.12 92 ILE A CA 1
ATOM 707 C C . ILE A 1 92 ? -9.397 -2.421 3.221 1.00 93.12 92 ILE A C 1
ATOM 709 O O . ILE A 1 92 ? -8.764 -3.429 2.927 1.00 93.12 92 ILE A O 1
ATOM 713 N N . GLU A 1 93 ? -9.992 -1.649 2.317 1.00 93.31 93 GLU A N 1
ATOM 714 C CA . GLU A 1 93 ? -9.971 -1.886 0.874 1.00 93.31 93 GLU A CA 1
ATOM 715 C C . GLU A 1 93 ? -9.116 -0.822 0.184 1.00 93.31 93 GLU A C 1
ATOM 717 O O . GLU A 1 93 ? -9.340 0.380 0.368 1.00 93.31 93 GLU A O 1
ATOM 722 N N . HIS A 1 94 ? -8.161 -1.253 -0.640 1.00 94.38 94 HIS A N 1
ATOM 723 C CA . HIS A 1 94 ? -7.459 -0.342 -1.537 1.00 94.38 94 HIS A CA 1
ATOM 724 C C . HIS A 1 94 ? -8.381 0.077 -2.687 1.00 94.38 94 HIS A C 1
ATOM 726 O O . HIS A 1 94 ? -9.121 -0.745 -3.230 1.00 94.38 94 HIS A O 1
ATOM 732 N N . VAL A 1 95 ? -8.334 1.351 -3.069 1.00 93.19 95 VAL A N 1
ATOM 733 C CA . VAL A 1 95 ? -9.023 1.871 -4.257 1.00 93.19 95 VAL A CA 1
ATOM 734 C C . VAL A 1 95 ? -8.047 2.683 -5.107 1.00 93.19 95 VAL A C 1
ATOM 736 O O . VAL A 1 95 ? -7.272 3.463 -4.558 1.00 93.19 95 VAL A O 1
ATOM 739 N N . ASP A 1 96 ? -8.096 2.486 -6.427 1.00 80.62 96 ASP A N 1
ATOM 740 C CA . ASP A 1 96 ? -7.261 3.191 -7.417 1.00 80.62 96 ASP A CA 1
ATOM 741 C C . ASP A 1 96 ? -7.827 4.567 -7.813 1.00 80.62 96 ASP A C 1
ATOM 743 O O . ASP A 1 96 ? -9.071 4.693 -7.953 1.00 80.62 96 ASP A O 1
#

Foldseek 3Di:
DVVVVVVVVVVVVVVVVVVVVVVPPDPDDDDDPDDDPDDDDDDDDDPDDPPPPPPDDDQAQEEAEDEDPDDPVVCCVPPVVCCVVPPVSYHYHYDD

Secondary structure (DSSP, 8-state):
-HHHHHHHHHHHHHHHHHHHHHT------------------------------------S-EEEEE--SS-HHHHIIIIIHHHHHH-TTEEEEE--

pLDDT: mean 71.44, std 21.13, range [31.25, 94.88]

Sequence (96 aa):
MEAKRTCLLIGAFLLFLSLLVACNSDVTDTQSQSEQNNNGQSENNVDTEDKEVKKQFSTEDTTIKVATPWGEEAFNGRIGDFASENLPHITIEHVD